Protein AF-A0A4P9Z7W4-F1 (afdb_monomer)

Sequence (101 aa):
MQIWDDYLNRTNANYTIWGYIDLHSYSQKILYPYAYSCDQKPLNEGNLIELGFGISKVIRLASGKYYSVLPSCIERLELSSKLGSWLMSRLHVSPKVILGI

Foldseek 3Di:
DVVVVVVCVVCVVPDDDDAFEAEAADDLEWAADDQPDPVDADVPNVVSQVVRVVVQVVCCVVPVDGHYYYYNNVVLVVVCVVVPVVVSVPDDDDGHTYRHD

Structure (mmCIF, N/CA/C/O backbone):
data_AF-A0A4P9Z7W4-F1
#
_entry.id   AF-A0A4P9Z7W4-F1
#
loop_
_atom_site.group_PDB
_atom_site.id
_atom_site.type_symbol
_atom_site.label_atom_id
_atom_site.label_alt_id
_atom_site.label_comp_id
_atom_site.label_asym_id
_atom_site.label_entity_id
_atom_site.label_seq_id
_atom_site.pdbx_PDB_ins_code
_atom_site.Cartn_x
_atom_site.Cartn_y
_atom_site.Cartn_z
_atom_site.occupancy
_atom_site.B_iso_or_equiv
_atom_site.auth_seq_id
_atom_site.auth_comp_id
_atom_site.auth_asym_id
_atom_site.auth_atom_id
_atom_site.pdbx_PDB_model_num
ATOM 1 N N . MET A 1 1 ? 16.626 -13.239 -0.835 1.00 56.62 1 MET A N 1
ATOM 2 C CA . MET A 1 1 ? 15.798 -12.571 -1.864 1.00 56.62 1 MET A CA 1
ATOM 3 C C . MET A 1 1 ? 15.601 -13.439 -3.108 1.00 56.62 1 MET A C 1
ATOM 5 O O . MET A 1 1 ? 14.499 -13.418 -3.624 1.00 56.62 1 MET A O 1
ATOM 9 N N . GLN A 1 2 ? 16.576 -14.282 -3.492 1.00 69.06 2 GLN A N 1
ATOM 10 C CA . GLN A 1 2 ? 16.500 -15.212 -4.642 1.00 69.06 2 GLN A CA 1
ATOM 11 C C . GLN A 1 2 ? 15.204 -16.033 -4.763 1.00 69.06 2 GLN A C 1
ATOM 13 O O . GLN A 1 2 ? 14.687 -16.174 -5.858 1.00 69.06 2 GLN A O 1
ATOM 18 N N . ILE A 1 3 ? 14.623 -16.504 -3.652 1.00 84.88 3 ILE A N 1
ATOM 19 C CA . ILE A 1 3 ? 13.385 -17.308 -3.684 1.00 84.88 3 ILE A CA 1
ATOM 20 C C . ILE A 1 3 ? 12.214 -16.560 -4.349 1.00 84.88 3 ILE A C 1
ATOM 22 O O . ILE A 1 3 ? 11.438 -17.171 -5.081 1.00 84.88 3 ILE A O 1
ATOM 26 N N . TRP A 1 4 ? 12.076 -15.252 -4.102 1.00 83.00 4 TRP A N 1
ATOM 27 C CA . TRP A 1 4 ? 11.004 -14.460 -4.711 1.00 83.00 4 TRP A CA 1
ATOM 28 C C . TRP A 1 4 ? 11.255 -14.257 -6.199 1.00 83.00 4 TRP A C 1
ATOM 30 O O . TRP A 1 4 ? 10.350 -14.483 -6.994 1.00 83.00 4 TRP A O 1
ATOM 40 N N . ASP A 1 5 ? 12.481 -13.906 -6.575 1.00 86.31 5 ASP A N 1
ATOM 41 C CA . ASP A 1 5 ? 12.849 -13.691 -7.975 1.00 86.31 5 ASP A CA 1
ATOM 42 C C . ASP A 1 5 ? 12.668 -14.978 -8.797 1.00 86.31 5 ASP A C 1
ATOM 44 O O . ASP A 1 5 ? 12.081 -14.949 -9.878 1.00 86.31 5 ASP A O 1
ATOM 48 N N . ASP A 1 6 ? 13.065 -16.128 -8.247 1.00 91.50 6 ASP A N 1
ATOM 49 C CA . ASP A 1 6 ? 12.886 -17.438 -8.878 1.00 91.50 6 ASP A CA 1
ATOM 50 C C . ASP A 1 6 ? 11.406 -17.797 -9.040 1.00 91.50 6 ASP A C 1
ATOM 52 O O . ASP A 1 6 ? 10.986 -18.273 -10.100 1.00 91.50 6 ASP A O 1
ATOM 56 N N . TYR A 1 7 ? 10.593 -17.555 -8.007 1.00 90.25 7 TYR A N 1
ATOM 57 C CA . TYR A 1 7 ? 9.154 -17.796 -8.065 1.00 90.25 7 TYR A CA 1
ATOM 58 C C . TYR A 1 7 ? 8.479 -16.919 -9.122 1.00 90.25 7 TYR A C 1
ATOM 60 O O . TYR A 1 7 ? 7.691 -17.422 -9.928 1.00 90.25 7 TYR A O 1
ATOM 68 N N . LEU A 1 8 ? 8.800 -15.623 -9.149 1.00 89.94 8 LEU A N 1
ATOM 69 C CA . LEU A 1 8 ? 8.238 -14.686 -10.116 1.00 89.94 8 LEU A CA 1
ATOM 70 C C . LEU A 1 8 ? 8.660 -15.045 -11.534 1.00 89.94 8 LEU A C 1
ATOM 72 O O . LEU A 1 8 ? 7.799 -15.137 -12.401 1.00 89.94 8 LEU A O 1
ATOM 76 N N . ASN A 1 9 ? 9.939 -15.346 -11.762 1.00 90.25 9 ASN A N 1
ATOM 77 C CA . ASN A 1 9 ? 10.435 -15.742 -13.078 1.00 90.25 9 ASN A CA 1
ATOM 78 C C . ASN A 1 9 ? 9.768 -17.028 -13.580 1.00 90.25 9 ASN A C 1
ATOM 80 O O . ASN A 1 9 ? 9.302 -17.084 -14.718 1.00 90.25 9 ASN A O 1
ATOM 84 N N . ARG A 1 10 ? 9.650 -18.052 -12.725 1.00 93.31 10 ARG A N 1
ATOM 85 C CA . ARG A 1 10 ? 8.959 -19.300 -13.080 1.00 93.31 10 ARG A CA 1
ATOM 86 C C . ARG A 1 10 ? 7.473 -19.100 -13.353 1.00 93.31 10 ARG A C 1
ATOM 88 O O . ARG A 1 10 ? 6.929 -19.739 -14.251 1.00 93.31 10 ARG A O 1
ATOM 95 N N . THR A 1 11 ? 6.813 -18.258 -12.566 1.00 91.62 11 THR A N 1
ATOM 96 C CA . THR A 1 11 ? 5.381 -17.979 -12.731 1.00 91.62 11 THR A CA 1
ATOM 97 C C . THR A 1 11 ? 5.146 -17.193 -14.014 1.00 91.62 11 THR A C 1
ATOM 99 O O . THR A 1 11 ? 4.282 -17.560 -14.809 1.00 91.62 11 THR A O 1
ATOM 102 N N . ASN A 1 12 ? 5.979 -16.183 -14.270 1.00 91.44 12 ASN A N 1
ATOM 103 C CA . ASN A 1 12 ? 5.857 -15.306 -15.428 1.00 91.44 12 ASN A CA 1
ATOM 104 C C . ASN A 1 12 ? 6.152 -16.010 -16.762 1.00 91.44 12 ASN A C 1
ATOM 106 O O . ASN A 1 12 ? 5.727 -15.540 -17.811 1.00 91.44 12 ASN A O 1
ATOM 110 N N . ALA A 1 13 ? 6.823 -17.169 -16.727 1.00 93.56 13 ALA A N 1
ATOM 111 C CA . ALA A 1 13 ? 7.011 -18.017 -17.903 1.00 93.56 13 ALA A CA 1
ATOM 112 C C . ALA A 1 13 ? 5.689 -18.575 -18.464 1.00 93.56 13 ALA A C 1
ATOM 114 O O . ALA A 1 13 ? 5.606 -18.837 -19.660 1.00 93.56 13 ALA A O 1
ATOM 115 N N . ASN A 1 14 ? 4.668 -18.756 -17.617 1.00 94.44 14 ASN A N 1
ATOM 116 C CA . ASN A 1 14 ? 3.380 -19.339 -18.014 1.00 94.44 14 ASN A CA 1
ATOM 117 C C . ASN A 1 14 ? 2.181 -18.407 -17.775 1.00 94.44 14 ASN A C 1
ATOM 119 O O . ASN A 1 14 ? 1.110 -18.648 -18.327 1.00 94.44 14 ASN A O 1
ATOM 123 N N . TYR A 1 15 ? 2.337 -17.358 -16.961 1.00 93.50 15 TYR A N 1
ATOM 124 C CA . TYR A 1 15 ? 1.247 -16.471 -16.559 1.00 93.50 15 TYR A CA 1
ATOM 125 C C . TYR A 1 15 ? 1.701 -15.020 -16.490 1.00 93.50 15 TYR A C 1
ATOM 127 O O . TYR A 1 15 ? 2.665 -14.708 -15.807 1.00 93.50 15 TYR A O 1
ATOM 135 N N . THR A 1 16 ? 0.956 -14.104 -17.101 1.00 93.38 16 THR A N 1
ATOM 136 C CA . THR A 1 16 ? 1.225 -12.670 -16.949 1.00 93.38 16 THR A CA 1
ATOM 137 C C . THR A 1 16 ? 0.766 -12.178 -15.578 1.00 93.38 16 THR A C 1
ATOM 139 O O . THR A 1 16 ? -0.417 -12.259 -15.241 1.00 93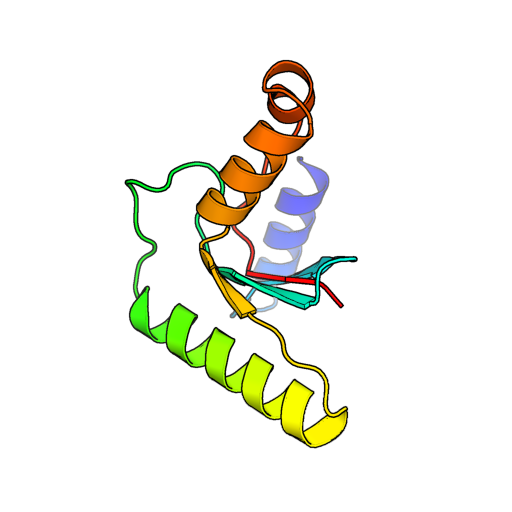.38 16 THR A O 1
ATOM 142 N N . ILE A 1 17 ? 1.696 -11.641 -14.789 1.00 88.69 17 ILE A N 1
ATOM 143 C CA . ILE A 1 17 ? 1.398 -11.051 -13.479 1.00 88.69 17 ILE A CA 1
ATOM 144 C C . ILE A 1 17 ? 0.984 -9.588 -13.663 1.00 88.69 17 ILE A C 1
ATOM 146 O O . ILE A 1 17 ? 1.774 -8.765 -14.118 1.00 88.69 17 ILE A O 1
ATOM 150 N N . TRP A 1 18 ? -0.248 -9.256 -13.270 1.00 88.31 18 TRP A N 1
ATOM 151 C CA . TRP A 1 18 ? -0.814 -7.909 -13.430 1.00 88.31 18 TRP A CA 1
ATOM 152 C C . TRP A 1 18 ? -0.669 -7.011 -12.198 1.00 88.31 18 TRP A C 1
ATOM 154 O O . TRP A 1 18 ? -0.808 -5.795 -12.308 1.00 88.31 18 TRP A O 1
ATOM 164 N N . GLY A 1 19 ? -0.395 -7.578 -11.021 1.00 87.12 19 GLY A N 1
ATOM 165 C CA . GLY A 1 19 ? -0.285 -6.796 -9.795 1.00 87.12 19 GLY A CA 1
ATOM 166 C C . GLY A 1 19 ? 0.200 -7.597 -8.593 1.00 87.12 19 GLY A C 1
ATOM 167 O O . GLY A 1 19 ? 0.160 -8.827 -8.587 1.00 87.12 19 GLY A O 1
ATOM 168 N N . TYR A 1 20 ? 0.639 -6.865 -7.569 1.00 88.12 20 TYR A N 1
ATOM 169 C CA . TYR A 1 20 ? 1.137 -7.400 -6.305 1.00 88.12 20 TYR A CA 1
ATOM 170 C C . TYR A 1 20 ? 0.384 -6.773 -5.136 1.00 88.12 20 TYR A C 1
ATOM 172 O O . TYR A 1 20 ? 0.310 -5.548 -5.030 1.00 88.12 20 TYR A O 1
ATOM 180 N N . ILE A 1 21 ? -0.129 -7.621 -4.247 1.00 90.25 21 ILE A N 1
ATOM 181 C CA . ILE A 1 21 ? -0.753 -7.224 -2.984 1.00 90.25 21 ILE A CA 1
ATOM 182 C C . ILE A 1 21 ? -0.008 -7.948 -1.864 1.00 90.25 21 ILE A C 1
ATOM 184 O O . ILE A 1 21 ? 0.135 -9.168 -1.900 1.00 90.25 21 ILE A O 1
ATOM 188 N N . ASP A 1 22 ? 0.463 -7.188 -0.886 1.00 88.56 22 ASP A N 1
ATOM 189 C CA . ASP A 1 22 ? 1.131 -7.673 0.317 1.00 88.56 22 ASP A CA 1
ATOM 190 C C . ASP A 1 22 ? 0.188 -7.455 1.494 1.00 88.56 22 ASP A C 1
ATOM 192 O O . ASP A 1 22 ? -0.214 -6.327 1.769 1.00 88.56 22 ASP A O 1
ATOM 196 N N . LEU A 1 23 ? -0.205 -8.516 2.187 1.00 88.44 23 LEU A N 1
ATOM 197 C CA . LEU A 1 23 ? -1.087 -8.399 3.346 1.00 88.44 23 LEU A CA 1
ATOM 198 C C . LEU A 1 23 ? -0.241 -8.412 4.611 1.00 88.44 23 LEU A C 1
ATOM 200 O O . LEU A 1 23 ? 0.501 -9.359 4.857 1.00 88.44 23 LEU A O 1
ATOM 204 N N . HIS A 1 24 ? -0.362 -7.365 5.413 1.00 84.19 24 HIS A N 1
ATOM 205 C CA . HIS A 1 24 ? 0.356 -7.210 6.669 1.00 84.19 24 HIS A CA 1
ATOM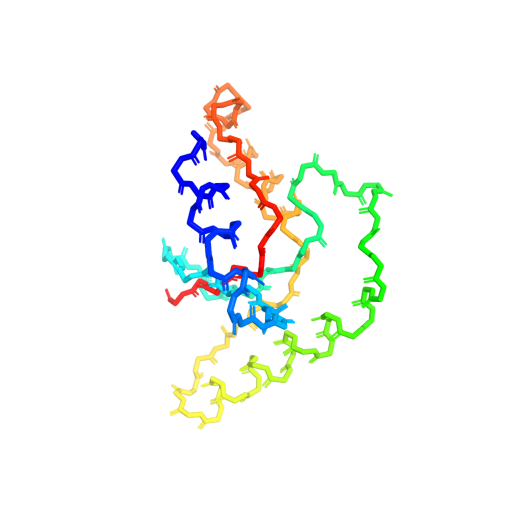 206 C C . HIS A 1 24 ? -0.608 -6.811 7.782 1.00 84.19 24 HIS A C 1
ATOM 208 O O . HIS A 1 24 ? -1.745 -6.426 7.541 1.00 84.19 24 HIS A O 1
ATOM 214 N N . SER A 1 25 ? -0.151 -6.907 9.020 1.00 83.25 25 SER A N 1
ATOM 215 C CA . SER A 1 25 ? -0.858 -6.411 10.199 1.00 83.25 25 SER A CA 1
ATOM 216 C C . SER A 1 25 ? 0.171 -5.790 11.144 1.00 83.25 25 SER A C 1
ATOM 218 O O . SER A 1 25 ? 1.307 -6.262 11.203 1.00 83.25 25 SER A O 1
ATOM 220 N N . TYR A 1 26 ? -0.134 -4.737 11.898 1.00 74.69 26 TYR A N 1
ATOM 221 C CA . TYR A 1 26 ? -1.433 -4.096 12.145 1.00 74.69 26 TYR A CA 1
ATOM 222 C C . TYR A 1 26 ? -1.334 -2.601 11.830 1.00 74.69 26 TYR A C 1
ATOM 224 O O . TYR A 1 26 ? -0.309 -2.010 12.165 1.00 74.69 26 TYR A O 1
ATOM 232 N N . SER A 1 27 ? -2.372 -1.966 11.267 1.00 81.06 27 SER A N 1
ATOM 233 C CA . SER A 1 27 ? -2.441 -0.485 11.216 1.00 81.06 27 SER A CA 1
ATOM 234 C C . SER A 1 27 ? -3.710 0.121 10.604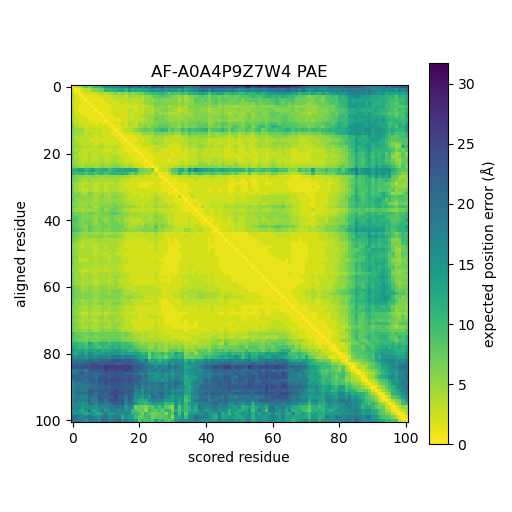 1.00 81.06 27 SER A C 1
ATOM 236 O O . SER A 1 27 ? -3.895 1.330 10.746 1.00 81.06 27 SER A O 1
ATOM 238 N N . GLN A 1 28 ? -4.578 -0.660 9.945 1.00 91.56 28 GLN A N 1
ATOM 239 C CA . GLN A 1 28 ? -5.676 -0.135 9.117 1.00 91.56 28 GLN A CA 1
ATOM 240 C C . GLN A 1 28 ? -5.162 0.896 8.093 1.00 91.56 28 GLN A C 1
ATOM 242 O O . GLN A 1 28 ? -5.658 2.021 7.993 1.00 91.56 28 GLN A O 1
ATOM 247 N N . LYS A 1 29 ? -4.104 0.533 7.365 1.00 92.50 29 LYS A N 1
ATOM 248 C CA . LYS A 1 29 ? -3.484 1.374 6.335 1.00 92.50 29 LYS A CA 1
ATOM 249 C C . LYS A 1 29 ? -3.449 0.632 5.006 1.00 92.50 29 LYS A C 1
ATOM 251 O O . LYS A 1 29 ? -3.259 -0.581 4.964 1.00 92.50 29 LYS A O 1
ATOM 256 N N . ILE A 1 30 ? -3.612 1.380 3.924 1.00 94.69 30 ILE A N 1
ATOM 257 C CA . ILE A 1 30 ? -3.373 0.935 2.554 1.00 94.69 30 ILE A CA 1
ATOM 258 C C . ILE A 1 30 ? -2.211 1.758 2.033 1.00 94.69 30 ILE A C 1
ATOM 260 O O . ILE A 1 30 ? -2.303 2.984 1.928 1.00 94.69 30 ILE A O 1
ATOM 264 N N . LEU A 1 31 ? -1.110 1.082 1.740 1.00 93.62 31 LEU A N 1
ATOM 265 C CA . LEU A 1 31 ? 0.135 1.735 1.382 1.00 93.62 31 LEU A CA 1
ATOM 266 C C . LEU A 1 31 ? 0.451 1.494 -0.081 1.00 93.62 31 LEU A C 1
ATOM 268 O O . LEU A 1 31 ? 0.388 0.356 -0.543 1.00 93.62 31 LEU A O 1
ATOM 272 N N . TYR A 1 32 ? 0.828 2.555 -0.785 1.00 92.81 32 TYR A N 1
ATOM 273 C CA . TYR A 1 32 ? 1.309 2.470 -2.159 1.00 92.81 32 TYR A CA 1
ATOM 274 C C . TYR A 1 32 ? 2.791 2.878 -2.254 1.00 92.81 32 TYR A C 1
ATOM 276 O O . TYR A 1 32 ? 3.269 3.652 -1.421 1.00 92.81 32 TYR A O 1
ATOM 284 N N . PRO A 1 33 ? 3.542 2.370 -3.249 1.00 91.94 33 PRO A N 1
ATOM 285 C CA . PRO A 1 33 ? 4.969 2.654 -3.392 1.00 91.94 33 PRO A CA 1
ATOM 286 C C . PRO A 1 33 ? 5.314 4.149 -3.538 1.00 91.94 33 PRO A C 1
ATOM 288 O O . PRO A 1 33 ? 4.492 4.943 -3.979 1.00 91.94 33 PRO A O 1
ATOM 291 N N . TYR A 1 34 ? 6.548 4.566 -3.254 1.00 89.31 34 TYR A N 1
ATOM 292 C CA . TYR A 1 34 ? 7.672 3.759 -2.761 1.00 89.31 34 TYR A CA 1
ATOM 293 C C . TYR A 1 34 ? 7.827 3.850 -1.241 1.00 89.31 34 TYR A C 1
ATOM 295 O O . TYR A 1 34 ? 7.387 4.805 -0.614 1.00 89.31 34 TYR A O 1
ATOM 303 N N . ALA A 1 35 ? 8.475 2.848 -0.639 1.00 86.25 35 ALA A N 1
ATOM 304 C CA . ALA A 1 35 ? 8.826 2.854 0.785 1.00 86.25 35 ALA A CA 1
ATOM 305 C C . ALA A 1 35 ? 10.219 3.449 1.060 1.00 86.25 35 ALA A C 1
ATOM 307 O O . ALA A 1 35 ? 10.470 4.003 2.131 1.00 86.25 35 ALA A O 1
ATOM 308 N N . TYR A 1 36 ? 11.147 3.321 0.108 1.00 82.44 36 TYR A N 1
ATOM 309 C CA . TYR A 1 36 ? 12.551 3.689 0.305 1.00 82.44 36 TYR A CA 1
ATOM 310 C C . TYR A 1 36 ? 12.836 5.184 0.076 1.00 82.44 36 TYR A C 1
ATOM 312 O O . TYR A 1 36 ? 13.809 5.692 0.630 1.00 82.44 36 TYR A O 1
ATOM 320 N N . SER A 1 37 ? 12.002 5.884 -0.702 1.00 85.44 37 SER A N 1
ATOM 321 C CA . SER A 1 37 ? 12.130 7.311 -1.019 1.00 85.44 37 SER A CA 1
ATOM 322 C C . SER A 1 37 ? 10.750 7.966 -1.060 1.00 85.44 37 SER A C 1
ATOM 324 O O . SER A 1 37 ? 9.813 7.368 -1.586 1.00 85.44 37 SER A O 1
ATOM 326 N N . CYS A 1 38 ? 10.644 9.180 -0.510 1.00 89.56 38 CYS A N 1
ATOM 327 C CA . CYS A 1 38 ? 9.475 10.049 -0.683 1.00 89.56 38 CYS A CA 1
ATOM 328 C C . CYS A 1 38 ? 9.640 11.062 -1.822 1.00 89.56 38 CYS A C 1
ATOM 330 O O . CYS A 1 38 ? 8.653 11.649 -2.257 1.00 89.56 38 CYS A O 1
ATOM 332 N N . ASP A 1 39 ? 10.865 11.264 -2.305 1.00 92.50 39 ASP A N 1
ATOM 333 C CA . ASP A 1 39 ? 11.154 12.206 -3.391 1.00 92.50 39 ASP A CA 1
ATOM 334 C C . ASP A 1 39 ? 10.847 11.585 -4.758 1.00 92.50 39 ASP A C 1
ATOM 336 O O . ASP A 1 39 ? 10.555 12.281 -5.730 1.00 92.50 39 ASP A O 1
ATOM 340 N N . GLN A 1 40 ? 10.899 10.252 -4.836 1.00 91.62 40 GLN A N 1
ATOM 341 C CA . GLN A 1 40 ? 10.545 9.497 -6.027 1.00 91.62 40 GLN A CA 1
ATOM 342 C C . GLN A 1 40 ? 9.086 9.057 -5.979 1.00 91.62 40 GLN A C 1
ATOM 344 O O . GLN A 1 40 ? 8.644 8.392 -5.043 1.00 91.62 40 GLN A O 1
ATOM 349 N N . LYS A 1 41 ? 8.357 9.376 -7.047 1.00 88.94 41 LYS A N 1
ATOM 350 C CA . LYS A 1 41 ? 6.964 8.970 -7.233 1.00 88.94 41 LYS A CA 1
ATOM 351 C C . LYS A 1 41 ? 6.872 7.752 -8.152 1.00 88.94 41 LYS A C 1
ATOM 353 O O . LYS A 1 41 ? 7.652 7.655 -9.105 1.00 88.94 41 LYS A O 1
ATOM 358 N N . PRO A 1 42 ? 5.942 6.818 -7.900 1.00 88.81 42 PRO A N 1
ATOM 359 C CA . PRO A 1 42 ? 5.707 5.706 -8.807 1.00 88.81 42 PRO A CA 1
ATOM 360 C C . PRO A 1 42 ? 5.108 6.196 -10.129 1.00 88.81 42 PRO A C 1
ATOM 362 O O . PRO A 1 42 ? 4.409 7.211 -10.190 1.00 88.81 42 PRO A O 1
ATOM 365 N N . LEU A 1 43 ? 5.342 5.429 -11.193 1.00 87.19 43 LEU A N 1
ATOM 366 C CA . LEU A 1 43 ? 4.621 5.625 -12.445 1.00 87.19 43 LEU A CA 1
ATOM 367 C C . LEU A 1 43 ? 3.120 5.407 -12.195 1.00 87.19 43 LEU A C 1
ATOM 369 O O . LEU A 1 43 ? 2.742 4.457 -11.512 1.00 87.19 43 LEU A O 1
ATOM 373 N N . ASN A 1 44 ? 2.273 6.271 -12.759 1.00 88.81 44 ASN A N 1
ATOM 374 C CA . ASN A 1 44 ? 0.817 6.232 -12.575 1.00 88.81 44 ASN A CA 1
ATOM 375 C C . ASN A 1 44 ? 0.368 6.350 -11.102 1.00 88.81 44 ASN A C 1
ATOM 377 O O . ASN A 1 44 ? -0.598 5.705 -10.699 1.00 88.81 44 ASN A O 1
ATOM 381 N N . GLU A 1 45 ? 1.042 7.188 -10.300 1.00 93.06 45 GLU A N 1
ATOM 382 C CA . GLU A 1 45 ? 0.701 7.449 -8.888 1.00 93.06 45 GLU A CA 1
ATOM 383 C C . GLU A 1 45 ? -0.804 7.688 -8.663 1.00 93.06 45 GLU A C 1
ATOM 385 O O . GLU A 1 45 ? -1.385 7.106 -7.750 1.00 93.06 45 GLU A O 1
ATOM 390 N N . GLY A 1 46 ? -1.457 8.475 -9.526 1.00 94.38 46 GLY A N 1
ATOM 391 C CA . GLY A 1 46 ? -2.897 8.743 -9.431 1.00 94.38 46 GLY A CA 1
ATOM 392 C C . GLY A 1 46 ? -3.756 7.475 -9.458 1.00 94.38 46 GLY A C 1
ATOM 393 O O . GLY A 1 46 ? -4.644 7.327 -8.622 1.00 94.38 46 GLY A O 1
ATOM 394 N N . ASN A 1 47 ? -3.436 6.520 -10.33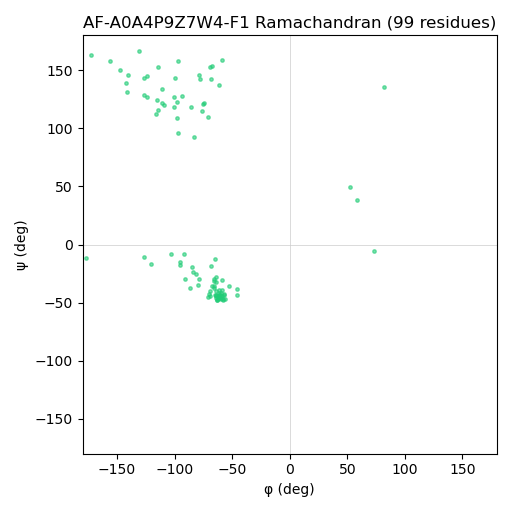7 1.00 94.06 47 ASN A N 1
ATOM 395 C CA . ASN A 1 47 ? -4.163 5.252 -10.435 1.00 94.06 47 ASN A CA 1
ATOM 396 C C . ASN A 1 47 ? -3.978 4.405 -9.168 1.00 94.06 47 ASN A C 1
ATOM 398 O O . ASN A 1 47 ? -4.903 3.724 -8.734 1.00 94.06 47 ASN A O 1
ATOM 402 N N . LEU A 1 48 ? -2.787 4.444 -8.560 1.00 94.62 48 LEU A N 1
ATOM 403 C CA . LEU A 1 48 ? -2.508 3.732 -7.310 1.00 94.62 48 LEU A CA 1
ATOM 404 C C . LEU A 1 48 ? -3.268 4.347 -6.131 1.00 94.62 48 LEU A C 1
ATOM 406 O O . LEU A 1 48 ? -3.809 3.617 -5.301 1.00 94.62 48 LEU A O 1
ATOM 410 N N . ILE A 1 49 ? -3.343 5.678 -6.077 1.00 95.69 49 ILE A N 1
ATOM 411 C CA . ILE A 1 49 ? -4.119 6.405 -5.067 1.00 95.69 49 ILE A CA 1
ATOM 412 C C . ILE A 1 49 ? -5.610 6.081 -5.213 1.00 95.69 49 ILE A C 1
ATOM 414 O O . ILE A 1 49 ? -6.261 5.740 -4.225 1.00 95.69 49 ILE A O 1
ATOM 418 N N . GLU A 1 50 ? -6.146 6.137 -6.434 1.00 97.00 50 GLU A N 1
ATOM 419 C CA . GLU A 1 50 ? -7.543 5.797 -6.717 1.00 97.00 50 GLU A CA 1
ATOM 420 C C . GLU A 1 50 ? -7.860 4.349 -6.327 1.00 97.00 50 GLU A C 1
ATOM 422 O O . GLU A 1 50 ? -8.831 4.105 -5.608 1.00 97.00 50 GLU A O 1
ATOM 427 N N . LEU A 1 51 ? -7.003 3.398 -6.718 1.00 94.75 51 LEU A N 1
ATOM 428 C CA . LEU A 1 51 ? -7.119 1.995 -6.325 1.00 94.75 51 LEU A CA 1
ATOM 429 C C . LEU A 1 51 ? -7.144 1.846 -4.797 1.00 94.75 51 LEU A C 1
ATOM 431 O O . LEU A 1 51 ? -8.010 1.156 -4.256 1.00 94.75 51 LEU A O 1
ATOM 435 N N . GLY A 1 52 ? -6.232 2.522 -4.092 1.00 95.44 52 GLY A N 1
ATOM 436 C CA . GLY A 1 52 ? -6.168 2.499 -2.633 1.00 95.44 52 GLY A CA 1
ATOM 437 C C . GLY A 1 52 ? -7.450 3.018 -1.978 1.00 95.44 52 GLY A C 1
ATOM 438 O O . GLY A 1 52 ? -7.991 2.374 -1.075 1.00 95.44 52 GLY A O 1
ATOM 439 N N . PHE A 1 53 ? -7.997 4.137 -2.459 1.00 97.44 53 PHE A N 1
ATOM 440 C CA . PHE A 1 53 ? -9.269 4.666 -1.957 1.00 97.44 53 PHE A CA 1
ATOM 441 C C . PHE A 1 53 ? -10.462 3.774 -2.304 1.00 97.44 53 PHE A C 1
ATOM 443 O O . PHE A 1 53 ? -11.361 3.620 -1.474 1.00 97.44 53 PHE A O 1
ATOM 450 N N . GLY A 1 54 ? -10.462 3.142 -3.479 1.00 97.00 54 GLY A N 1
ATOM 451 C CA . GLY A 1 54 ? -11.456 2.139 -3.857 1.00 97.00 54 GLY A CA 1
ATOM 452 C C . GLY A 1 54 ? -11.490 0.973 -2.867 1.00 97.00 54 GLY A C 1
ATOM 453 O O . GLY A 1 54 ? -12.557 0.625 -2.358 1.00 97.00 54 GLY A O 1
ATOM 454 N N . ILE A 1 55 ? -10.320 0.434 -2.513 1.00 95.50 55 ILE A N 1
ATOM 455 C CA . ILE A 1 55 ? -10.194 -0.635 -1.512 1.00 95.50 55 ILE A CA 1
ATOM 456 C C . ILE A 1 55 ? -10.655 -0.144 -0.130 1.00 95.50 55 ILE A C 1
ATOM 458 O O . ILE A 1 55 ? -11.472 -0.809 0.508 1.00 95.50 55 ILE A O 1
ATOM 462 N N . SER A 1 56 ? -10.206 1.036 0.317 1.00 96.25 56 SER A N 1
ATOM 463 C CA . SER A 1 56 ? -10.619 1.616 1.609 1.00 96.25 56 SER A CA 1
ATOM 464 C C . SER A 1 56 ? -12.141 1.770 1.703 1.00 96.25 56 SER A C 1
ATOM 466 O O . SER A 1 56 ? -12.757 1.386 2.701 1.00 96.25 56 SER A O 1
ATOM 468 N N . LYS A 1 57 ? -12.777 2.251 0.627 1.00 97.56 57 LYS A N 1
ATOM 469 C CA . LYS A 1 57 ? -14.234 2.382 0.534 1.00 97.56 57 LYS A CA 1
ATOM 470 C C . LYS A 1 57 ? -14.934 1.033 0.684 1.00 97.56 57 LYS A C 1
ATOM 472 O O . LYS A 1 57 ? -15.898 0.942 1.441 1.00 97.56 57 LYS A O 1
ATOM 477 N N . VAL A 1 58 ? -14.466 -0.009 -0.005 1.00 97.56 58 VAL A N 1
ATOM 478 C CA . VAL A 1 58 ? -15.068 -1.350 0.084 1.00 97.56 58 VAL A CA 1
ATOM 479 C C . VAL A 1 58 ? -14.925 -1.925 1.493 1.00 97.56 58 VAL A C 1
ATOM 481 O O . VAL A 1 58 ? -15.911 -2.411 2.046 1.00 97.56 58 VAL A O 1
ATOM 484 N N . ILE A 1 59 ? -13.751 -1.799 2.122 1.00 95.25 59 ILE A N 1
ATOM 485 C CA . ILE A 1 59 ? -13.543 -2.236 3.511 1.00 95.25 59 ILE A CA 1
ATOM 486 C C . ILE A 1 59 ? -14.499 -1.503 4.454 1.00 95.25 59 ILE A C 1
ATOM 488 O O . ILE A 1 59 ? -15.130 -2.132 5.309 1.00 95.25 59 ILE A O 1
ATOM 492 N N . ARG A 1 60 ? -14.660 -0.188 4.279 1.00 96.69 60 ARG A N 1
ATOM 493 C CA . ARG A 1 60 ? -15.574 0.622 5.089 1.00 96.69 60 ARG A CA 1
ATOM 494 C C . ARG A 1 60 ? -17.023 0.178 4.939 1.00 96.69 60 ARG A C 1
ATOM 496 O O . ARG A 1 60 ? -17.712 0.073 5.949 1.00 96.69 60 ARG A O 1
ATOM 503 N N . LEU A 1 61 ? -17.472 -0.091 3.714 1.00 98.12 61 LEU A N 1
ATOM 504 C CA . LEU A 1 61 ? -18.833 -0.563 3.452 1.00 98.12 61 LEU A CA 1
ATOM 505 C C . LEU A 1 61 ? -19.081 -1.960 4.035 1.00 98.12 61 LEU A C 1
ATOM 507 O O . LEU A 1 61 ? -20.162 -2.207 4.557 1.00 98.12 61 LEU A O 1
ATOM 511 N N . ALA A 1 62 ? -18.089 -2.851 3.981 1.00 97.62 62 ALA A N 1
ATOM 512 C CA . ALA A 1 62 ? -18.224 -4.224 4.462 1.00 97.62 62 ALA A CA 1
ATOM 513 C C . ALA A 1 62 ? -18.091 -4.367 5.990 1.00 97.62 62 ALA A C 1
ATOM 515 O O . ALA A 1 62 ? -18.738 -5.225 6.583 1.00 97.62 62 ALA A O 1
ATOM 516 N N . SER A 1 63 ? -17.243 -3.558 6.634 1.00 96.06 63 SER A N 1
ATOM 517 C CA . SER A 1 63 ? -16.837 -3.763 8.039 1.00 96.06 63 SER A CA 1
ATOM 518 C C . SER A 1 63 ? -17.044 -2.557 8.959 1.00 96.06 63 SER A C 1
ATOM 520 O O . SER A 1 63 ? -16.852 -2.660 10.170 1.00 96.06 63 SER A O 1
ATOM 522 N N . GLY A 1 64 ? -17.351 -1.379 8.411 1.00 96.44 64 GLY A N 1
ATOM 523 C CA . GLY A 1 64 ? -17.362 -0.121 9.160 1.00 96.44 64 GLY A CA 1
ATOM 524 C C . GLY A 1 64 ? -15.969 0.415 9.523 1.00 96.44 64 GLY A C 1
ATOM 525 O O . GLY A 1 64 ? -15.859 1.534 10.030 1.00 96.44 64 GLY A O 1
ATOM 526 N N . LYS A 1 65 ? -14.882 -0.315 9.247 1.00 94.31 65 LYS A N 1
ATOM 527 C CA . LYS A 1 65 ? -13.515 0.121 9.561 1.00 94.31 65 LYS A CA 1
ATOM 528 C C . LYS A 1 65 ? -13.008 1.149 8.557 1.00 94.31 65 LYS A C 1
ATOM 530 O O . LYS A 1 65 ? -13.319 1.089 7.373 1.00 94.31 65 LYS A O 1
ATOM 535 N N . TYR A 1 66 ? -12.254 2.126 9.053 1.00 93.50 66 TYR A N 1
ATOM 536 C CA . TYR A 1 66 ? -11.630 3.152 8.223 1.00 93.50 66 TYR A CA 1
ATOM 537 C C . TYR A 1 66 ? -10.164 2.807 8.009 1.00 93.50 66 TYR A C 1
ATOM 539 O O . TYR A 1 66 ? -9.451 2.593 8.988 1.00 93.50 66 TYR A O 1
ATOM 547 N N . TYR A 1 67 ? -9.740 2.778 6.747 1.00 94.81 67 TYR A N 1
ATOM 548 C CA . TYR A 1 67 ? -8.352 2.539 6.377 1.00 94.81 67 TYR A CA 1
ATOM 549 C C . TYR A 1 67 ? -7.796 3.788 5.700 1.00 94.81 67 TYR A C 1
ATOM 551 O O . TYR A 1 67 ? -8.378 4.269 4.723 1.00 94.81 67 TYR A O 1
ATOM 559 N N . SER A 1 68 ? -6.688 4.330 6.207 1.00 94.94 68 SER A N 1
ATOM 560 C CA . SER A 1 68 ? -6.036 5.477 5.567 1.00 94.94 68 SER A CA 1
ATOM 561 C C . SER A 1 68 ? -5.207 5.034 4.362 1.00 94.94 68 SER A C 1
ATOM 563 O O . SER A 1 68 ? -4.627 3.951 4.359 1.00 94.94 68 SER A O 1
ATOM 565 N N . VAL A 1 69 ? -5.158 5.880 3.333 1.00 95.25 69 VAL A N 1
ATOM 566 C CA . VAL A 1 69 ? -4.386 5.650 2.105 1.00 95.25 69 VAL A CA 1
ATOM 567 C C . VAL A 1 69 ? -3.233 6.646 2.079 1.00 95.25 69 VAL A C 1
ATOM 569 O O . VAL A 1 69 ? -3.469 7.850 2.164 1.00 95.25 69 VAL A O 1
ATOM 572 N N . LEU A 1 70 ? -1.995 6.160 2.012 1.00 93.88 70 LEU A N 1
ATOM 573 C CA . LEU A 1 70 ? -0.791 6.994 2.061 1.00 93.88 70 LEU A CA 1
ATOM 574 C C . LEU A 1 70 ? 0.399 6.291 1.387 1.00 93.88 70 LEU A C 1
ATOM 576 O O . LEU A 1 70 ? 0.406 5.062 1.298 1.00 93.88 70 LEU A O 1
ATOM 580 N N . PRO A 1 71 ? 1.424 7.028 0.931 1.00 92.50 71 PRO A N 1
ATOM 581 C CA . PRO A 1 71 ? 2.619 6.400 0.387 1.00 92.50 71 PRO A CA 1
ATOM 582 C C . PRO A 1 71 ? 3.406 5.685 1.494 1.00 92.50 71 PRO A C 1
ATOM 584 O O . PRO A 1 71 ? 3.529 6.184 2.617 1.00 92.50 71 PRO A O 1
ATOM 587 N N . SER A 1 72 ? 3.987 4.529 1.174 1.00 91.44 72 SER A N 1
ATOM 588 C CA . SER A 1 72 ? 4.714 3.685 2.132 1.00 91.44 72 SER A CA 1
ATOM 589 C C . SER A 1 72 ? 5.895 4.404 2.796 1.00 91.44 72 SER A C 1
ATOM 591 O O . SER A 1 72 ? 6.222 4.121 3.946 1.00 91.44 72 SER A O 1
ATOM 593 N N . CYS A 1 73 ? 6.548 5.348 2.110 1.00 90.56 73 CYS A N 1
ATOM 594 C CA . CYS A 1 73 ? 7.685 6.076 2.676 1.00 90.56 73 CYS A CA 1
ATOM 595 C C . CYS A 1 73 ? 7.282 6.935 3.887 1.00 90.56 73 CYS A C 1
ATOM 597 O O . CYS A 1 73 ? 8.067 7.071 4.823 1.00 90.56 73 CYS A O 1
ATOM 599 N N . ILE A 1 74 ? 6.052 7.463 3.911 1.00 90.00 74 ILE A N 1
ATOM 600 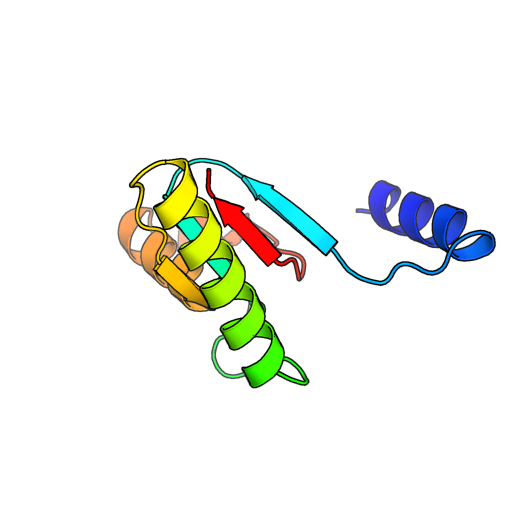C CA . ILE A 1 74 ? 5.547 8.265 5.031 1.00 90.00 74 ILE A CA 1
ATOM 601 C C . ILE A 1 74 ? 5.334 7.374 6.248 1.00 90.00 74 ILE A C 1
ATOM 603 O O . ILE A 1 74 ? 5.756 7.728 7.344 1.00 90.00 74 ILE A O 1
ATOM 607 N N . GLU A 1 75 ? 4.775 6.177 6.059 1.00 85.31 75 GLU A N 1
ATOM 608 C CA . GLU A 1 75 ? 4.660 5.205 7.147 1.00 85.31 75 GLU A CA 1
ATOM 609 C C . GLU A 1 75 ? 6.039 4.819 7.707 1.00 85.31 75 GLU A C 1
ATOM 611 O O . GLU A 1 75 ? 6.230 4.800 8.924 1.00 85.31 75 GLU A O 1
ATOM 616 N N . ARG A 1 76 ? 7.032 4.584 6.839 1.00 83.19 76 ARG A N 1
ATOM 617 C CA . ARG A 1 76 ? 8.411 4.302 7.265 1.00 83.19 76 ARG A CA 1
ATOM 618 C C . ARG A 1 76 ? 9.006 5.448 8.090 1.00 83.19 76 ARG A C 1
ATOM 620 O O . ARG A 1 76 ? 9.675 5.190 9.091 1.00 83.19 76 ARG A O 1
ATOM 627 N N . LEU A 1 77 ? 8.779 6.700 7.690 1.00 83.56 77 LEU A N 1
ATOM 628 C CA . LEU A 1 77 ? 9.232 7.875 8.440 1.00 83.56 77 LEU A CA 1
ATOM 629 C C . LEU A 1 77 ? 8.534 7.975 9.804 1.00 83.56 77 LEU A C 1
ATOM 631 O O . LEU A 1 77 ? 9.207 8.187 10.81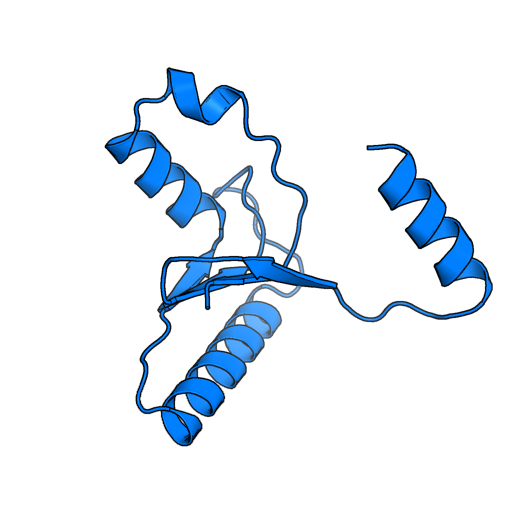5 1.00 83.56 77 LEU A O 1
ATOM 635 N N . GLU A 1 78 ? 7.217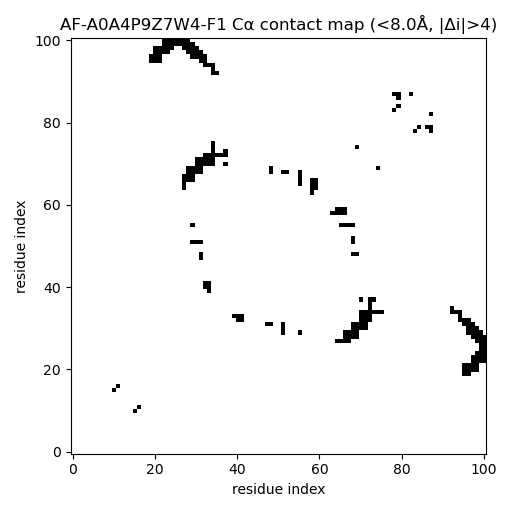 7.742 9.863 1.00 81.62 78 GLU A N 1
ATOM 636 C CA . GLU A 1 78 ? 6.471 7.666 11.126 1.00 81.62 78 GLU A CA 1
ATOM 637 C C . GLU A 1 78 ? 7.045 6.581 12.048 1.00 81.62 78 GLU A C 1
ATOM 639 O O . GLU A 1 78 ? 7.306 6.840 13.223 1.00 81.62 78 GLU A O 1
ATOM 644 N N . LEU A 1 79 ? 7.299 5.379 11.525 1.00 75.75 79 LEU A N 1
ATOM 645 C CA . LEU A 1 79 ? 7.909 4.278 12.274 1.00 75.75 79 LEU A CA 1
ATOM 646 C C . LEU A 1 79 ? 9.316 4.632 12.765 1.00 75.75 79 LEU A C 1
ATOM 648 O O . LEU A 1 79 ? 9.628 4.396 13.930 1.00 75.75 79 LEU A O 1
ATOM 652 N N . SER A 1 80 ? 10.143 5.257 11.924 1.00 74.31 80 SER A N 1
ATOM 653 C CA . SER A 1 80 ? 11.491 5.700 12.298 1.00 74.31 80 SER A CA 1
ATOM 654 C C . SER A 1 80 ? 11.475 6.726 13.428 1.00 74.31 80 SER A C 1
ATOM 656 O O . SER A 1 80 ? 12.321 6.660 14.321 1.00 74.31 80 SER A O 1
ATOM 658 N N . SER A 1 81 ? 10.509 7.648 13.424 1.00 72.38 81 SER A N 1
ATOM 659 C CA . SER A 1 81 ? 10.339 8.613 14.515 1.00 72.38 81 SER A CA 1
ATOM 660 C C . SER A 1 81 ? 9.926 7.949 15.836 1.00 72.38 81 SER A C 1
ATOM 662 O O . SER A 1 81 ? 10.328 8.410 16.900 1.00 72.38 81 SER A O 1
ATOM 664 N N . LYS A 1 82 ? 9.174 6.839 15.778 1.00 68.56 82 LYS A N 1
ATOM 665 C CA . LYS A 1 82 ? 8.659 6.116 16.954 1.00 68.56 82 LYS A CA 1
ATOM 666 C C . LYS A 1 82 ? 9.627 5.077 17.528 1.00 68.56 82 LYS A C 1
ATOM 668 O O . LYS A 1 82 ? 9.665 4.901 18.739 1.00 68.56 82 LYS A O 1
ATOM 673 N N . LEU A 1 83 ? 10.368 4.365 16.678 1.00 66.56 83 LEU A N 1
ATOM 674 C CA . LEU A 1 83 ? 11.212 3.217 17.055 1.00 66.56 83 LEU A CA 1
ATOM 675 C C . LEU A 1 83 ? 12.711 3.553 17.122 1.00 66.56 83 LEU A C 1
ATOM 677 O O . LEU A 1 83 ? 13.504 2.733 17.580 1.00 66.56 83 LEU A O 1
ATOM 681 N N . GLY A 1 84 ? 13.105 4.753 16.691 1.00 60.12 84 GLY A N 1
ATOM 682 C CA . GLY A 1 84 ? 14.501 5.160 16.573 1.00 60.12 84 GLY A CA 1
ATOM 683 C C . GLY A 1 84 ? 15.150 4.655 15.276 1.00 60.12 84 GLY A C 1
ATOM 684 O O . GLY A 1 84 ? 15.015 3.495 14.885 1.00 60.12 84 GLY A O 1
ATOM 685 N N . SER A 1 85 ? 15.899 5.542 14.612 1.00 57.31 85 SER A N 1
ATOM 686 C CA . SER A 1 85 ? 16.499 5.332 13.277 1.00 57.31 85 SER A CA 1
ATOM 687 C C . SER A 1 85 ? 17.337 4.043 13.152 1.00 57.31 85 SER A C 1
ATOM 689 O O . SER A 1 85 ? 17.294 3.354 12.131 1.00 57.31 85 SER A O 1
ATOM 691 N N . TRP A 1 86 ? 18.040 3.653 14.222 1.00 56.16 86 TRP A N 1
ATOM 692 C CA . TRP A 1 86 ? 18.924 2.480 14.259 1.00 56.16 86 TRP A CA 1
ATOM 693 C C . TRP A 1 86 ? 18.194 1.140 14.101 1.00 56.16 86 TRP A C 1
ATOM 695 O O . TRP A 1 86 ? 18.773 0.194 13.571 1.00 56.16 86 TRP A O 1
ATOM 705 N N . LEU A 1 87 ? 16.931 1.052 14.536 1.00 55.28 87 LEU A N 1
ATOM 706 C CA . LEU A 1 87 ? 16.121 -0.165 14.423 1.00 55.28 87 LEU A CA 1
ATOM 707 C C . LEU A 1 87 ? 15.560 -0.344 12.998 1.00 55.28 87 LEU A C 1
ATOM 709 O O . LEU A 1 87 ? 15.374 -1.469 12.539 1.00 55.28 87 LEU A O 1
ATOM 713 N N . MET A 1 88 ? 15.320 0.763 12.282 1.00 53.41 88 MET A N 1
ATOM 714 C CA . MET A 1 88 ? 14.694 0.775 10.951 1.00 53.41 88 MET A CA 1
ATOM 715 C C . MET A 1 88 ? 15.674 0.550 9.790 1.00 53.41 88 MET A C 1
ATOM 717 O O . MET A 1 88 ? 15.247 0.156 8.706 1.00 53.41 88 MET A O 1
ATOM 721 N N . SER A 1 89 ? 16.983 0.746 9.987 1.00 53.69 89 SER A N 1
ATOM 722 C CA . SER A 1 89 ? 18.009 0.524 8.948 1.00 53.69 89 SER A CA 1
ATOM 723 C C . SER A 1 89 ? 18.150 -0.944 8.511 1.00 53.69 89 SER A C 1
ATOM 725 O O . SER A 1 89 ? 18.758 -1.225 7.480 1.00 53.69 89 SER A O 1
ATOM 727 N N . ARG A 1 90 ? 17.556 -1.884 9.262 1.00 53.00 90 ARG A N 1
ATOM 728 C CA . ARG A 1 90 ? 17.549 -3.325 8.960 1.00 53.00 90 ARG A CA 1
ATOM 729 C C . ARG A 1 90 ? 16.350 -3.796 8.130 1.00 53.00 90 ARG A C 1
ATOM 731 O O . ARG A 1 90 ? 16.350 -4.944 7.694 1.00 53.00 90 ARG A O 1
ATOM 738 N N . LEU A 1 91 ? 15.348 -2.948 7.891 1.00 49.22 91 LEU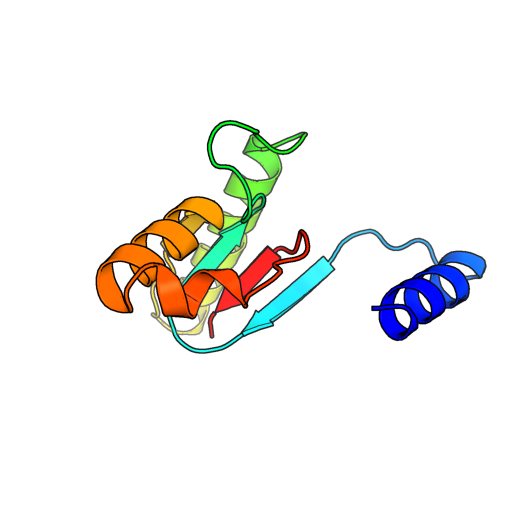 A N 1
ATOM 739 C CA . LEU A 1 91 ? 14.161 -3.308 7.112 1.00 49.22 91 LEU A CA 1
ATOM 740 C C . LEU A 1 91 ? 14.329 -2.841 5.659 1.00 49.22 91 LEU A C 1
ATOM 742 O O . LEU A 1 91 ? 14.088 -1.685 5.318 1.00 49.22 91 LEU A O 1
ATOM 746 N N . HIS A 1 92 ? 14.783 -3.754 4.801 1.00 41.66 92 HIS A N 1
ATOM 747 C CA . HIS A 1 92 ? 14.769 -3.592 3.346 1.00 41.66 92 HIS A CA 1
ATOM 748 C C . HIS A 1 92 ? 13.325 -3.775 2.855 1.00 41.66 92 HIS A C 1
ATOM 750 O O . HIS A 1 92 ? 12.739 -4.827 3.106 1.00 41.66 92 HIS A O 1
ATOM 756 N N . VAL A 1 93 ? 12.739 -2.780 2.179 1.00 48.94 93 VAL A N 1
ATOM 757 C CA . VAL A 1 93 ? 11.328 -2.843 1.752 1.00 48.94 93 VAL A CA 1
ATOM 758 C C . VAL A 1 93 ? 11.235 -2.839 0.228 1.00 48.94 93 VAL A C 1
ATOM 760 O O . VAL A 1 93 ? 11.569 -1.853 -0.428 1.00 48.94 93 VAL A O 1
ATOM 763 N N . SER A 1 94 ? 10.793 -3.967 -0.325 1.00 36.62 94 SER A N 1
ATOM 764 C CA . SER A 1 94 ? 10.475 -4.155 -1.744 1.00 36.62 94 SER A CA 1
ATOM 765 C C . SER A 1 94 ? 9.214 -3.365 -2.142 1.00 36.62 94 SER A C 1
ATOM 767 O O . SER A 1 94 ? 8.350 -3.133 -1.295 1.00 36.62 94 SER A O 1
ATOM 769 N N . PRO A 1 95 ? 9.059 -2.959 -3.415 1.00 40.88 95 PRO A N 1
ATOM 770 C CA . PRO A 1 95 ? 7.884 -2.217 -3.869 1.00 40.88 95 PRO A CA 1
ATOM 771 C C . PRO A 1 95 ? 6.652 -3.128 -3.894 1.00 40.88 95 PRO A C 1
ATOM 773 O O . PRO A 1 9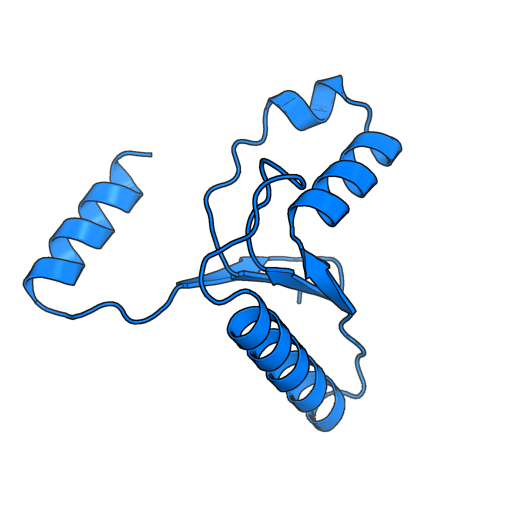5 ? 6.561 -4.027 -4.726 1.00 40.88 95 PRO A O 1
ATOM 776 N N . LYS A 1 96 ? 5.701 -2.908 -2.982 1.00 50.28 96 LYS A N 1
ATOM 777 C CA . LYS A 1 96 ? 4.432 -3.641 -2.927 1.00 50.28 96 LYS A CA 1
ATOM 778 C C . LYS A 1 96 ? 3.312 -2.739 -2.406 1.00 50.28 96 LYS A C 1
ATOM 780 O O . LYS A 1 96 ? 3.578 -1.832 -1.618 1.00 50.28 96 LYS A O 1
ATOM 785 N N . VAL A 1 97 ? 2.073 -2.985 -2.837 1.00 52.12 97 VAL A N 1
ATOM 786 C CA . VAL A 1 97 ? 0.895 -2.404 -2.177 1.00 52.12 97 VAL A CA 1
ATOM 787 C C . VAL A 1 97 ? 0.664 -3.195 -0.901 1.00 52.12 97 VAL A C 1
ATOM 789 O O . VAL A 1 97 ? 0.381 -4.388 -0.979 1.00 52.12 97 VAL A O 1
ATOM 792 N N . ILE A 1 98 ? 0.819 -2.551 0.252 1.00 59.81 98 ILE A N 1
ATOM 793 C CA . ILE A 1 98 ? 0.683 -3.212 1.551 1.00 59.81 98 ILE A CA 1
ATOM 794 C C . ILE A 1 98 ? -0.701 -2.896 2.115 1.00 59.81 98 ILE A C 1
ATOM 796 O O . ILE A 1 98 ? -1.026 -1.733 2.360 1.00 59.81 98 ILE A O 1
ATOM 800 N N . LEU A 1 99 ? -1.515 -3.927 2.325 1.00 54.41 99 LEU A N 1
ATOM 801 C CA . LEU A 1 99 ? -2.785 -3.836 3.035 1.00 54.41 99 LEU A CA 1
ATOM 802 C C . LEU A 1 99 ? -2.571 -4.275 4.484 1.00 54.41 99 LEU A C 1
ATOM 804 O O . LEU A 1 99 ? -2.364 -5.455 4.755 1.00 54.41 99 LEU A O 1
ATOM 808 N N . GLY A 1 100 ? -2.624 -3.312 5.398 1.00 56.59 100 GLY A N 1
ATOM 809 C CA . GLY A 1 100 ? -2.559 -3.519 6.839 1.00 56.59 100 GLY A CA 1
ATOM 810 C C . GLY A 1 100 ? -3.927 -3.880 7.417 1.00 56.59 100 GLY A C 1
ATOM 811 O O . GLY A 1 100 ? -4.653 -2.940 7.732 1.00 56.59 100 GLY A O 1
ATOM 812 N N . ILE A 1 101 ? -4.291 -5.165 7.550 1.00 50.69 101 ILE A N 1
ATOM 813 C CA . ILE A 1 101 ? -5.581 -5.604 8.135 1.00 50.69 101 ILE A CA 1
ATOM 814 C C . ILE A 1 101 ? -5.641 -5.252 9.626 1.00 50.69 101 ILE A C 1
ATOM 816 O O . ILE A 1 101 ? -4.640 -5.461 10.352 1.00 50.69 101 ILE A O 1
#

Organism: NCBI:txid27322

Secondary structure (DSSP, 8-state):
-HHHHHHHHHHHTTS-----EEEE-SSSEEEES-SS-SSSPPTTHHHHHHHHHHHHHHHHHHHS---EEEEHHHHHHHHHHHH-HHHHTT----S-EEEE-

Nearest PDB structures (foldseek):
  1dtd-assembly1_A  TM=7.093E-01  e=2.317E-04  Homo sapiens
  3d67-assembly1_A  TM=8.935E-01  e=3.929E-03  Homo sapiens
  5hvf-assembly1_A  TM=7.026E-01  e=2.622E-03  Homo sapiens
  3dgv-assembly1_A  TM=6.900E-01  e=3.434E-03  Bos taurus
  5hvg-assembly1_A  TM=6.559E-01  e=3.210E-03  Homo sapiens

pLDDT: mean 82.54, std 16.25, range [36.62, 98.12]

Solvent-accessible surface area (backbone atoms only — not comparable to full-atom values): 5869 Å² total; per-residue (Å²): 115,64,71,57,57,53,50,51,54,61,46,52,74,80,41,89,81,89,78,66,79,40,81,44,74,77,70,37,33,33,26,36,52,33,46,85,40,79,89,54,77,49,88,64,48,68,59,53,52,52,51,39,50,52,51,29,50,51,46,26,74,77,69,71,47,76,42,52,69,47,49,30,20,56,54,50,50,54,47,29,74,73,67,40,61,82,68,50,76,76,65,84,69,76,85,45,33,36,39,21,92

Radius of gyration: 15.04 Å; Cα contacts (8 Å, |Δi|>4): 122; chains: 1; bounding box: 38×32×35 Å

Mean predicted aligned error: 7.4 Å

InterPro domains:
  IPR000834 Peptidase M14, carboxypeptidase A [PF00246] (14-69)
  IPR000834 Peptidase M14, carboxypeptidase A [PS52035] (1-101)